Protein AF-A0A6A5UA95-F1 (afdb_monomer_lite)

Sequence (152 aa):
EAIDYLYTTNCFSFSDLDCLRYMSSTTLPHRFSLIRTLDIEWFMTWPIYDPIAQSLLLASPALYPPHDEATWEETWRIIAAMPNLKFIRVSLLYFDGFRNMSYEGRMLEPLRKVTRPERFEVHVSWQGEERGEGAPFMLIRPAAGEGESEDE

Radius of gyration: 16.94 Å; chains: 1; bounding box: 42×37×52 Å

Foldseek 3Di:
DCVVVVLPQQEDEEAFLVVLVCCCVVPDVVSNLSRAYYEYEYEAPFLQQDVVRQVPPVDDDDPDPPNHPVSLLVSLVSQLPRQNHAYYHYEYEYDVDDPDVVSVVVSCVSQQSNQRYVAAEYEYADDDDQPCPSGSYGYHYDPPPPPDDDDD

InterPro domains:
  IPR056632 Domain of unknown function DUF7730 [PF24864] (1-130)

pLDDT: mean 83.64, std 15.42, range [36.22, 97.94]

Secondary structure (DSSP, 8-state):
--HHHHHTT-EEEES-HHHHHHHHHHS-HHHHTT--EEEEEEEESS-TT-HHHHHT-SS-----TTSSHHHHHHHHHHHHH-SS--EEEEEEEESS--SSHHHHHHHHHHHHT----SEEEEEESS------TT-SSEEE---TTTT-----

Structure (mmCIF, N/CA/C/O backbone):
data_AF-A0A6A5UA95-F1
#
_entry.id   AF-A0A6A5UA95-F1
#
loop_
_atom_site.group_PDB
_atom_site.id
_atom_site.type_symbol
_atom_site.label_atom_id
_atom_site.label_alt_id
_atom_site.label_comp_id
_atom_site.label_asym_id
_atom_site.label_entity_id
_atom_site.label_seq_id
_atom_site.pdbx_PDB_ins_code
_atom_site.Cartn_x
_atom_site.Cartn_y
_atom_site.Cartn_z
_atom_site.occupancy
_atom_site.B_iso_or_equiv
_atom_site.auth_seq_id
_atom_site.auth_comp_id
_atom_site.auth_asym_id
_atom_site.auth_atom_id
_atom_site.pdbx_PDB_model_num
ATOM 1 N N . GLU A 1 1 ? -28.247 -2.955 21.708 1.00 46.88 1 GLU A N 1
ATOM 2 C CA . GLU A 1 1 ? -27.551 -1.837 21.045 1.00 46.88 1 GLU A CA 1
ATOM 3 C C . GLU A 1 1 ? -26.842 -2.406 19.817 1.00 46.88 1 GLU A C 1
ATOM 5 O O . GLU A 1 1 ? -26.073 -3.342 19.965 1.00 46.88 1 GLU A O 1
ATOM 10 N N . ALA A 1 2 ? -27.197 -1.985 18.599 1.00 55.88 2 ALA A N 1
ATOM 11 C CA . ALA A 1 2 ? -26.639 -2.558 17.358 1.00 55.88 2 ALA A CA 1
ATOM 12 C C . ALA A 1 2 ? -25.251 -1.986 17.001 1.00 55.88 2 ALA A C 1
ATOM 14 O O . ALA A 1 2 ? -24.576 -2.488 16.107 1.00 55.88 2 ALA A O 1
ATOM 15 N N . ILE A 1 3 ? -24.835 -0.942 17.723 1.00 57.78 3 ILE A N 1
ATOM 16 C CA . ILE A 1 3 ? -23.564 -0.235 17.562 1.00 57.78 3 ILE A CA 1
ATOM 17 C C . ILE A 1 3 ? -22.377 -1.171 17.820 1.00 57.78 3 ILE A C 1
ATOM 19 O O . ILE A 1 3 ? -21.482 -1.238 16.981 1.00 57.78 3 ILE A O 1
ATOM 23 N N . ASP A 1 4 ? -22.405 -1.962 18.896 1.00 54.06 4 ASP A N 1
ATOM 24 C CA . ASP A 1 4 ? -21.298 -2.872 19.229 1.00 54.06 4 ASP A CA 1
ATOM 25 C C . ASP A 1 4 ? -21.056 -3.928 18.139 1.00 54.06 4 ASP A C 1
ATOM 27 O O . ASP A 1 4 ? -19.910 -4.244 17.831 1.00 54.06 4 ASP A O 1
ATOM 31 N N . TYR A 1 5 ? -22.123 -4.414 17.495 1.00 54.91 5 TYR A N 1
ATOM 32 C CA . TYR A 1 5 ? -22.051 -5.408 16.417 1.00 54.91 5 TYR A CA 1
ATOM 33 C C . TYR A 1 5 ? -21.719 -4.805 15.040 1.00 54.91 5 TYR A C 1
ATOM 35 O O . TYR A 1 5 ? -21.143 -5.478 14.187 1.00 54.91 5 TYR A O 1
ATOM 43 N N . LEU A 1 6 ? -22.053 -3.534 14.796 1.00 52.56 6 LEU A N 1
ATOM 44 C CA . LEU A 1 6 ? -21.675 -2.839 13.559 1.00 52.56 6 LEU A CA 1
ATOM 45 C C . LEU A 1 6 ? -20.173 -2.519 13.520 1.00 52.56 6 LEU A C 1
ATOM 47 O O . LEU A 1 6 ? -19.566 -2.553 12.452 1.00 52.56 6 LEU A O 1
ATOM 51 N N . TYR A 1 7 ? -19.554 -2.262 14.677 1.00 52.09 7 TYR A N 1
ATOM 52 C CA . TYR A 1 7 ? -18.128 -1.933 14.770 1.00 52.09 7 TYR A CA 1
ATOM 53 C C . TYR A 1 7 ? -17.215 -3.130 15.074 1.00 52.09 7 TYR A C 1
ATOM 55 O O . TYR A 1 7 ? -15.992 -2.989 14.989 1.00 52.09 7 TYR A O 1
ATOM 63 N N . THR A 1 8 ? -17.755 -4.321 15.370 1.00 59.81 8 THR A N 1
ATOM 64 C CA . THR A 1 8 ? -16.939 -5.535 15.589 1.00 59.81 8 THR A CA 1
ATOM 65 C C . THR A 1 8 ? -16.075 -5.907 14.384 1.00 59.81 8 THR A C 1
ATOM 67 O O . THR A 1 8 ? -14.987 -6.463 14.563 1.00 59.81 8 THR A O 1
ATOM 70 N N . THR A 1 9 ? -16.528 -5.556 13.180 1.00 65.50 9 THR A N 1
ATOM 71 C CA . THR A 1 9 ? -15.908 -5.923 11.901 1.00 65.50 9 THR A CA 1
ATOM 72 C C . THR A 1 9 ? -15.290 -4.746 11.155 1.00 65.50 9 THR A C 1
ATOM 74 O O . THR A 1 9 ? -14.899 -4.965 10.022 1.00 65.50 9 THR A O 1
ATOM 77 N N . ASN A 1 10 ? -15.203 -3.549 11.768 1.00 83.12 10 ASN A N 1
ATOM 78 C CA . ASN A 1 10 ? -14.710 -2.268 11.217 1.00 83.12 10 ASN A CA 1
ATOM 79 C C . ASN A 1 10 ? -13.736 -2.433 10.027 1.00 83.12 10 ASN A C 1
ATOM 81 O O . ASN A 1 10 ? -12.509 -2.475 10.190 1.00 83.12 10 ASN A O 1
ATOM 85 N N . CYS A 1 11 ? -14.327 -2.576 8.842 1.00 90.12 11 CYS A N 1
ATOM 86 C CA . CYS A 1 11 ? -13.678 -2.945 7.596 1.00 90.12 11 CYS A CA 1
ATOM 87 C C . CYS A 1 11 ? -13.936 -1.820 6.610 1.00 90.12 11 CYS A C 1
ATOM 89 O O . CYS A 1 11 ? -15.085 -1.414 6.427 1.00 90.12 11 CYS A O 1
ATOM 91 N N . PHE A 1 12 ? -12.868 -1.317 6.006 1.00 93.38 12 PHE A N 1
ATOM 92 C CA . PHE A 1 12 ? -12.940 -0.260 5.012 1.00 93.38 12 PHE A CA 1
ATOM 93 C C . PHE A 1 12 ? -12.215 -0.706 3.754 1.00 93.38 12 PHE A C 1
ATOM 95 O O . PHE A 1 12 ? -11.151 -1.320 3.831 1.00 93.38 12 PHE A O 1
ATOM 102 N N . SER A 1 13 ? -12.812 -0.385 2.612 1.00 94.69 13 SER A N 1
ATOM 103 C CA . SER A 1 13 ? -12.231 -0.613 1.298 1.00 94.69 13 SER A CA 1
ATOM 104 C C . SER A 1 13 ? -12.005 0.731 0.613 1.00 94.69 13 SER A C 1
ATOM 106 O O . SER A 1 13 ? -12.881 1.599 0.667 1.00 94.69 13 SER A O 1
ATOM 108 N N . PHE A 1 14 ? -10.832 0.914 0.013 1.00 94.62 14 PHE A N 1
ATOM 109 C CA . PHE A 1 14 ? -10.440 2.129 -0.693 1.00 94.62 14 PHE A CA 1
ATOM 110 C C . PHE A 1 14 ? -9.879 1.770 -2.063 1.00 94.62 14 PHE A C 1
ATOM 112 O O . PHE A 1 14 ? -8.901 1.038 -2.149 1.00 94.62 14 PHE A O 1
ATOM 119 N N . SER A 1 15 ? -10.456 2.338 -3.118 1.00 92.31 15 SER A N 1
ATOM 120 C CA . SER A 1 15 ? -9.894 2.308 -4.476 1.00 92.31 15 SER A CA 1
ATOM 121 C C . SER A 1 15 ? -9.073 3.566 -4.807 1.00 92.31 15 SER A C 1
A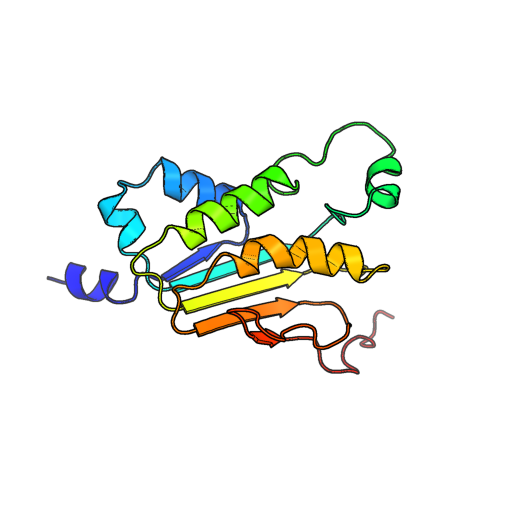TOM 123 O O . SER A 1 15 ? -8.570 3.730 -5.915 1.00 92.31 15 SER A O 1
ATOM 125 N N . ASP A 1 16 ? -9.005 4.500 -3.854 1.00 89.25 16 ASP A N 1
ATOM 126 C CA . ASP A 1 16 ? -8.343 5.795 -3.961 1.00 89.25 16 ASP A CA 1
ATOM 127 C C . ASP A 1 16 ? -7.584 6.081 -2.657 1.00 89.25 16 ASP A C 1
ATOM 129 O O . ASP A 1 16 ? -8.158 6.084 -1.561 1.00 89.25 16 ASP A O 1
ATOM 133 N N . LEU A 1 17 ? -6.278 6.318 -2.781 1.00 91.12 17 LEU A N 1
ATOM 134 C CA . LEU A 1 17 ? -5.383 6.567 -1.654 1.00 91.12 17 LEU A CA 1
ATOM 135 C C . LEU A 1 17 ? -5.698 7.891 -0.951 1.00 91.12 17 LEU A C 1
ATOM 137 O O . LEU A 1 17 ? -5.574 7.982 0.276 1.00 91.12 17 LEU A O 1
ATOM 141 N N . ASP A 1 18 ? -6.165 8.902 -1.686 1.00 90.75 18 ASP A N 1
ATOM 142 C CA . ASP A 1 18 ? -6.542 10.176 -1.079 1.00 90.75 18 ASP A CA 1
ATOM 143 C C . ASP A 1 18 ? -7.777 10.019 -0.193 1.00 90.75 18 ASP A C 1
ATOM 145 O O . ASP A 1 18 ? -7.825 10.616 0.881 1.00 90.75 18 ASP A O 1
ATOM 149 N N . CYS A 1 19 ? -8.726 9.144 -0.536 1.00 91.31 19 CYS A N 1
ATOM 150 C CA . CYS A 1 19 ? -9.866 8.851 0.339 1.00 91.31 19 CYS A CA 1
ATOM 151 C C . CYS A 1 19 ? -9.426 8.321 1.715 1.00 91.31 19 CYS A C 1
ATOM 153 O O . CYS A 1 19 ? -9.954 8.764 2.740 1.00 91.31 19 CYS A O 1
ATOM 155 N N . LEU A 1 20 ? -8.425 7.434 1.768 1.00 92.88 20 LEU A N 1
ATOM 156 C CA . LEU A 1 20 ? -7.869 6.944 3.035 1.00 92.88 20 LEU A CA 1
ATOM 157 C C . LEU A 1 20 ? -7.202 8.085 3.816 1.00 92.88 20 LEU A C 1
ATOM 159 O O . LEU A 1 20 ? -7.436 8.242 5.019 1.00 92.88 20 LEU A O 1
ATOM 163 N N . ARG A 1 21 ? -6.416 8.926 3.136 1.00 93.62 21 ARG A N 1
ATOM 164 C CA . ARG A 1 21 ? -5.743 10.084 3.750 1.00 93.62 21 ARG A CA 1
ATOM 165 C C . ARG A 1 21 ? -6.744 11.108 4.284 1.00 93.62 21 ARG A C 1
ATOM 167 O O . ARG A 1 21 ? -6.620 11.553 5.430 1.00 93.62 21 ARG A O 1
ATOM 174 N N . TYR A 1 22 ? -7.781 11.433 3.519 1.00 92.75 22 TYR A N 1
ATOM 175 C CA . TYR A 1 22 ? -8.874 12.293 3.964 1.00 92.75 22 TYR A CA 1
ATOM 176 C C . TYR A 1 22 ? -9.620 11.682 5.144 1.00 92.75 22 TYR A C 1
ATOM 178 O O . TYR A 1 22 ? -9.847 12.373 6.138 1.00 92.75 22 TYR A O 1
ATOM 186 N N . MET A 1 23 ? -9.935 10.386 5.110 1.00 92.19 23 MET A N 1
ATOM 187 C CA . MET A 1 23 ? -10.562 9.723 6.251 1.00 92.19 23 MET A CA 1
ATOM 188 C C . MET A 1 23 ? -9.680 9.814 7.502 1.00 92.19 23 MET A C 1
ATOM 190 O O . MET A 1 23 ? -10.197 10.103 8.581 1.00 92.19 23 MET A O 1
ATOM 194 N N . SER A 1 24 ? -8.362 9.647 7.366 1.00 93.69 24 SER A N 1
ATOM 195 C CA . SER A 1 24 ? -7.427 9.736 8.494 1.00 93.69 24 SER A CA 1
ATOM 196 C C . SER A 1 24 ? -7.365 11.131 9.131 1.00 93.69 24 SER A C 1
ATOM 198 O O . SER A 1 24 ? -7.182 11.242 10.341 1.00 93.69 24 SER A O 1
ATOM 200 N N . SER A 1 25 ? -7.558 12.191 8.338 1.00 93.38 25 SER A N 1
ATOM 201 C CA . SER A 1 25 ? -7.497 13.585 8.804 1.00 93.38 25 SER A CA 1
ATOM 202 C C . SER A 1 25 ? -8.843 14.138 9.276 1.00 93.38 25 SER A C 1
ATOM 204 O O . SER A 1 25 ? -8.877 15.053 10.098 1.00 93.38 25 SER A O 1
ATOM 206 N N . THR A 1 26 ? -9.952 13.584 8.788 1.00 94.19 26 THR A N 1
ATOM 207 C CA . THR A 1 26 ? -11.315 14.040 9.118 1.00 94.19 26 THR A CA 1
ATOM 208 C C . THR A 1 26 ? -12.007 13.180 10.177 1.00 94.19 26 THR A C 1
ATOM 210 O O . THR A 1 26 ? -12.972 13.623 10.801 1.00 94.19 26 THR A O 1
ATOM 213 N N . THR A 1 27 ? -11.508 11.969 10.435 1.00 91.31 27 THR A N 1
ATOM 214 C CA . THR A 1 27 ? -12.016 11.082 11.489 1.00 91.31 27 THR A CA 1
ATOM 215 C C . THR A 1 27 ? -11.268 11.314 12.798 1.00 91.31 27 THR A C 1
ATOM 217 O O . THR A 1 27 ? -10.047 11.434 12.825 1.00 91.31 27 THR A O 1
ATOM 220 N N . LEU A 1 28 ? -11.990 11.320 13.924 1.00 91.50 28 LEU A N 1
ATOM 221 C CA . LEU A 1 28 ? -11.368 11.426 15.247 1.00 91.50 28 LEU A CA 1
ATOM 222 C C . LEU A 1 28 ? -10.335 10.297 15.448 1.00 91.50 28 LEU A C 1
ATOM 224 O O . LEU A 1 28 ? -10.679 9.135 15.208 1.00 91.50 28 LEU A O 1
ATOM 228 N N . PRO A 1 29 ? -9.119 10.577 15.963 1.00 91.31 29 PRO A N 1
ATOM 229 C CA . PRO A 1 29 ? -8.043 9.582 16.035 1.00 91.31 29 PRO A CA 1
ATOM 230 C C . PRO A 1 29 ? 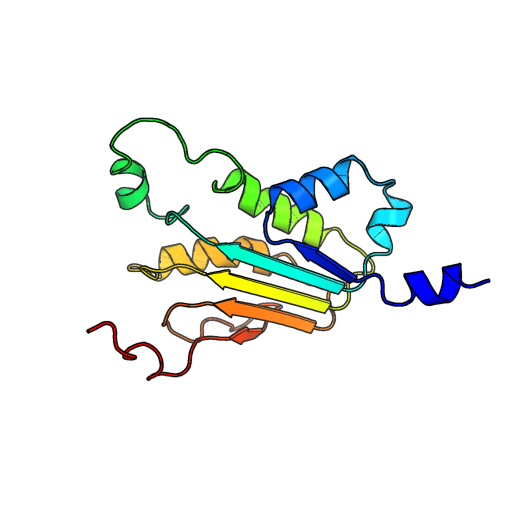-8.425 8.285 16.760 1.00 91.31 29 PRO A C 1
ATOM 232 O O . PRO A 1 29 ? -8.066 7.196 16.323 1.00 91.31 29 PRO A O 1
ATOM 235 N N . HIS A 1 30 ? -9.210 8.388 17.838 1.00 88.62 30 HIS A N 1
ATOM 236 C CA . HIS A 1 30 ? -9.681 7.229 18.602 1.00 88.62 30 HIS A CA 1
ATOM 237 C C . HIS A 1 30 ? -10.723 6.382 17.863 1.00 88.62 30 HIS A C 1
ATOM 239 O O . HIS A 1 30 ? -10.950 5.249 18.262 1.00 88.62 30 HIS A O 1
ATOM 245 N N . ARG A 1 31 ? -11.390 6.923 16.834 1.00 89.44 31 ARG A N 1
ATOM 246 C CA . ARG A 1 31 ? -12.311 6.170 15.969 1.00 89.44 31 ARG A CA 1
ATOM 247 C C . ARG A 1 31 ? -11.565 5.552 14.799 1.00 89.44 31 ARG A C 1
ATOM 249 O O . ARG A 1 31 ? -11.774 4.383 14.506 1.00 89.44 31 ARG A O 1
ATOM 256 N N . PHE A 1 32 ? -10.663 6.312 14.179 1.00 90.94 32 PHE A N 1
ATOM 257 C CA . PHE A 1 32 ? -9.810 5.807 13.104 1.00 90.94 32 PHE A CA 1
ATOM 258 C C . PHE A 1 32 ? -8.946 4.629 13.580 1.00 90.94 32 PHE A C 1
ATOM 260 O O . PHE A 1 32 ? -8.777 3.641 12.872 1.00 90.94 32 PHE A O 1
ATOM 267 N N . SER A 1 33 ? -8.478 4.668 14.832 1.00 91.06 33 SER A N 1
ATOM 268 C CA . SER A 1 33 ? -7.719 3.568 15.429 1.00 91.06 33 SER A CA 1
ATOM 269 C C . SER A 1 33 ? -8.529 2.289 15.660 1.00 91.06 33 SER A C 1
ATOM 271 O O . SER A 1 33 ? -7.915 1.262 15.931 1.00 91.06 33 SER A O 1
ATOM 273 N N . LEU A 1 34 ? -9.867 2.311 15.567 1.00 91.50 34 LEU A N 1
ATOM 274 C CA . LEU A 1 34 ? -10.721 1.121 15.711 1.00 91.50 34 LEU A CA 1
ATOM 275 C C . LEU A 1 34 ? -10.825 0.294 14.428 1.00 91.50 34 LEU A C 1
ATOM 277 O O . LEU A 1 34 ? -11.411 -0.789 14.468 1.00 91.50 34 LEU A O 1
ATOM 281 N N . ILE A 1 35 ? -10.295 0.787 13.306 1.00 93.06 35 ILE A N 1
ATOM 282 C CA . ILE A 1 35 ? -10.267 0.049 12.042 1.00 93.06 35 ILE A CA 1
ATOM 283 C C . ILE A 1 35 ? -9.439 -1.226 12.221 1.00 93.06 35 ILE A C 1
ATOM 285 O O . ILE A 1 35 ? -8.306 -1.185 12.706 1.00 93.06 35 ILE A O 1
ATOM 289 N N . ARG A 1 36 ? -10.024 -2.363 11.832 1.00 94.75 36 ARG A N 1
ATOM 290 C CA . ARG A 1 36 ? -9.424 -3.699 11.980 1.00 94.75 36 ARG A CA 1
ATOM 291 C C . ARG A 1 36 ? -9.056 -4.332 10.651 1.00 94.75 36 ARG A C 1
ATOM 293 O O . ARG A 1 36 ? -8.115 -5.125 10.615 1.00 94.75 36 ARG A O 1
ATOM 300 N N . THR A 1 37 ? -9.770 -3.986 9.587 1.00 95.69 37 THR A N 1
ATOM 301 C CA . THR A 1 37 ? -9.542 -4.542 8.256 1.00 95.69 37 THR A CA 1
ATOM 302 C C . THR A 1 37 ? -9.483 -3.429 7.225 1.00 95.69 37 THR A C 1
ATOM 304 O O . THR A 1 37 ? -10.354 -2.558 7.202 1.00 95.69 37 THR A O 1
ATOM 307 N N . LEU A 1 38 ? -8.451 -3.471 6.388 1.00 96.38 38 LEU A N 1
ATOM 308 C CA . LEU A 1 38 ? -8.305 -2.605 5.229 1.00 96.38 38 LEU A CA 1
ATOM 309 C C . LEU A 1 38 ? -8.214 -3.442 3.963 1.00 96.38 38 LEU A C 1
ATOM 311 O O . LEU A 1 38 ? -7.487 -4.433 3.910 1.00 96.38 38 LEU A O 1
ATOM 315 N N . ASP A 1 39 ? -8.937 -2.997 2.954 1.00 97.12 39 ASP A N 1
ATOM 316 C CA . ASP A 1 39 ? -8.825 -3.468 1.587 1.00 97.12 39 ASP A CA 1
ATOM 317 C C . ASP A 1 39 ? -8.463 -2.269 0.711 1.00 97.12 39 ASP A C 1
ATOM 319 O O . ASP A 1 39 ? -9.148 -1.249 0.744 1.00 97.12 39 ASP A O 1
ATOM 323 N N . ILE A 1 40 ? -7.341 -2.334 0.009 1.00 96.88 40 ILE A N 1
ATOM 324 C CA . ILE A 1 40 ? -6.832 -1.213 -0.779 1.00 96.88 40 ILE A CA 1
ATOM 325 C C . ILE A 1 40 ? -6.630 -1.699 -2.197 1.00 96.88 40 ILE A C 1
ATOM 327 O O . ILE A 1 40 ? -5.805 -2.571 -2.435 1.00 96.88 40 ILE A O 1
ATOM 331 N N . GLU A 1 41 ? -7.341 -1.109 -3.140 1.00 95.88 41 GLU A N 1
ATOM 332 C CA . GLU A 1 41 ? -7.122 -1.319 -4.560 1.00 95.88 41 GLU A CA 1
ATOM 333 C C . GLU A 1 41 ? -6.493 -0.059 -5.142 1.00 95.88 41 GLU A C 1
ATOM 335 O O . GLU A 1 41 ? -6.977 1.051 -4.925 1.00 95.88 41 GLU A O 1
ATOM 340 N N . TRP A 1 42 ? -5.382 -0.208 -5.854 1.00 93.12 42 TRP A N 1
ATOM 341 C CA . TRP A 1 42 ? -4.729 0.922 -6.492 1.00 93.12 42 TRP A CA 1
ATOM 342 C C . TRP A 1 42 ? -4.334 0.584 -7.921 1.00 93.12 42 TRP A C 1
ATOM 344 O O . TRP A 1 42 ? -3.498 -0.288 -8.174 1.00 93.12 42 TRP A O 1
ATOM 354 N N . PHE A 1 43 ? -4.942 1.317 -8.851 1.00 89.69 43 PHE A N 1
ATOM 355 C CA . PHE A 1 43 ? -4.610 1.288 -10.266 1.00 89.69 43 PHE A CA 1
ATOM 356 C C . PHE A 1 43 ? -3.472 2.270 -10.538 1.00 89.69 43 PHE A C 1
ATOM 358 O O . PHE A 1 43 ? -3.655 3.491 -10.566 1.00 89.69 43 PHE A O 1
ATOM 365 N N . MET A 1 44 ? -2.281 1.724 -10.749 1.00 85.31 44 MET A N 1
ATOM 366 C CA . MET A 1 44 ? -1.125 2.472 -11.208 1.00 85.31 44 MET A CA 1
ATOM 367 C C . MET A 1 44 ? -1.304 2.814 -12.679 1.00 85.31 44 MET A C 1
ATOM 369 O O . MET A 1 44 ? -1.230 1.959 -13.558 1.00 85.31 44 MET A O 1
ATOM 373 N N . THR A 1 45 ? -1.520 4.095 -12.942 1.00 79.12 45 THR A N 1
ATOM 374 C CA . THR A 1 45 ? -1.557 4.643 -14.299 1.00 79.12 45 THR A CA 1
ATOM 375 C C . THR A 1 45 ? -0.157 4.911 -14.843 1.00 79.12 45 THR A C 1
ATOM 377 O O . THR A 1 45 ? 0.021 4.952 -16.055 1.00 79.12 45 THR A O 1
ATOM 380 N N . TRP A 1 46 ? 0.841 5.073 -13.965 1.00 79.94 46 TRP A N 1
ATOM 381 C CA . TRP A 1 46 ? 2.223 5.372 -14.334 1.00 79.94 46 TRP A CA 1
ATOM 382 C C . TRP A 1 46 ? 3.218 4.765 -13.330 1.00 79.94 46 TRP A C 1
ATOM 384 O O . TRP A 1 46 ? 2.911 4.699 -12.136 1.00 79.94 46 TRP A O 1
ATOM 394 N N . PRO A 1 47 ? 4.427 4.355 -13.756 1.00 82.12 47 PRO A N 1
ATOM 395 C CA . PRO A 1 47 ? 5.435 3.809 -12.851 1.00 82.12 47 PRO A CA 1
ATOM 396 C C . PRO A 1 47 ? 6.089 4.928 -12.026 1.00 82.12 47 PRO A C 1
ATOM 398 O O . PRO A 1 47 ? 7.074 5.549 -12.428 1.00 82.12 47 PRO A O 1
ATOM 401 N N . ILE A 1 48 ? 5.557 5.156 -10.824 1.00 86.62 48 ILE A N 1
ATOM 402 C CA . ILE A 1 48 ? 5.934 6.270 -9.937 1.00 86.62 48 ILE A CA 1
ATOM 403 C C . ILE A 1 48 ? 7.403 6.267 -9.474 1.00 86.62 48 ILE A C 1
ATOM 405 O O . ILE A 1 48 ? 7.861 7.270 -8.948 1.00 86.62 48 ILE A O 1
ATOM 409 N N . TYR A 1 49 ? 8.161 5.186 -9.694 1.00 87.12 49 TYR A N 1
ATOM 410 C CA . TYR A 1 49 ? 9.583 5.072 -9.331 1.00 87.12 49 TYR A CA 1
ATOM 411 C C . TYR A 1 49 ? 10.534 4.932 -10.532 1.00 87.12 49 TYR A C 1
ATOM 413 O O . TYR A 1 49 ? 11.741 4.808 -10.314 1.00 87.12 49 TYR A O 1
ATOM 421 N N . ASP A 1 50 ? 10.032 4.938 -11.774 1.00 85.81 50 ASP A N 1
ATOM 422 C CA . ASP A 1 50 ? 10.847 4.836 -12.994 1.00 85.81 50 ASP A CA 1
ATOM 423 C C . ASP A 1 50 ? 11.210 6.241 -13.525 1.00 85.81 50 ASP A C 1
ATOM 425 O O . ASP A 1 50 ? 10.346 6.937 -14.068 1.00 85.81 50 ASP A O 1
ATOM 429 N N . PRO A 1 51 ? 12.480 6.684 -13.419 1.00 80.81 51 PRO A N 1
ATOM 430 C CA . PRO A 1 51 ? 12.894 8.020 -13.848 1.00 80.81 51 PRO A CA 1
ATOM 431 C C . PRO A 1 51 ? 12.761 8.250 -15.355 1.00 80.81 51 PRO A C 1
ATOM 433 O O . PRO A 1 51 ? 12.534 9.381 -15.783 1.00 80.81 51 PRO A O 1
ATOM 436 N N . ILE A 1 52 ? 12.909 7.198 -16.168 1.00 79.88 52 ILE A N 1
ATOM 437 C CA . ILE A 1 52 ? 12.790 7.310 -17.624 1.00 79.88 52 ILE A CA 1
ATOM 438 C C . ILE A 1 52 ? 11.326 7.542 -17.964 1.00 79.88 52 ILE A C 1
ATOM 440 O O . ILE A 1 52 ? 11.011 8.501 -18.665 1.00 79.88 52 ILE A O 1
ATOM 444 N N . ALA A 1 53 ? 10.428 6.724 -17.420 1.00 77.75 53 ALA A N 1
ATOM 445 C CA . ALA A 1 53 ? 8.998 6.906 -17.628 1.00 77.75 53 ALA A CA 1
ATOM 446 C C . ALA A 1 53 ? 8.514 8.266 -17.103 1.00 77.75 53 ALA A C 1
ATOM 448 O O . ALA A 1 53 ? 7.748 8.943 -17.782 1.00 77.75 53 ALA A O 1
ATOM 449 N N . GLN A 1 54 ? 8.995 8.718 -15.941 1.00 76.94 54 GLN A N 1
ATOM 450 C CA . GLN A 1 54 ? 8.695 10.065 -15.445 1.00 76.94 54 GLN A CA 1
ATOM 451 C C . GLN A 1 54 ? 9.196 11.166 -16.395 1.00 76.94 54 GLN A C 1
ATOM 453 O O . GLN A 1 54 ? 8.485 12.140 -16.620 1.00 76.94 54 GLN A O 1
ATOM 458 N N . SER A 1 55 ? 10.380 11.007 -17.000 1.00 75.12 55 SER A N 1
ATOM 459 C CA . SER A 1 55 ? 10.916 11.976 -17.973 1.00 75.12 55 SER A CA 1
ATOM 460 C C . SER A 1 55 ? 10.142 12.023 -19.299 1.00 75.12 55 SER A C 1
ATOM 462 O O . SER A 1 55 ? 10.199 13.028 -20.004 1.00 75.12 55 SER A O 1
ATOM 464 N N . LEU A 1 56 ? 9.416 10.947 -19.631 1.00 74.00 56 LEU A N 1
ATOM 465 C CA . LEU A 1 56 ? 8.604 10.809 -20.844 1.00 74.00 56 LEU A CA 1
ATOM 466 C C . LEU A 1 56 ? 7.181 11.361 -20.697 1.00 74.00 56 LEU A C 1
ATOM 468 O O . LEU A 1 56 ? 6.427 11.337 -21.669 1.00 74.00 56 LEU A O 1
ATOM 472 N N . LEU A 1 57 ? 6.801 11.873 -19.523 1.00 72.00 57 LEU A N 1
ATOM 473 C CA . LEU A 1 57 ? 5.575 12.650 -19.366 1.00 72.00 57 LEU A CA 1
ATOM 474 C C . LEU A 1 57 ? 5.712 13.932 -20.213 1.00 72.00 57 LEU A C 1
ATOM 476 O O . LEU A 1 57 ? 6.328 14.916 -19.812 1.00 72.00 57 LEU A O 1
ATOM 480 N N . LEU A 1 58 ? 5.181 13.865 -21.444 1.00 55.06 58 LEU A N 1
ATOM 481 C CA . LEU A 1 58 ? 5.345 14.825 -22.555 1.00 55.06 58 LEU A CA 1
ATOM 482 C C . LEU A 1 58 ? 4.920 16.266 -22.227 1.00 55.06 58 LEU A C 1
ATOM 484 O O . LEU A 1 58 ? 5.280 17.203 -22.937 1.00 55.06 58 LEU A O 1
ATOM 488 N N . ALA A 1 59 ? 4.166 16.447 -21.151 1.00 52.47 59 ALA A N 1
ATOM 489 C CA . ALA A 1 59 ? 3.898 17.723 -20.529 1.00 52.47 59 ALA A CA 1
ATOM 490 C C . ALA A 1 59 ? 4.205 17.553 -19.046 1.00 52.47 59 ALA A C 1
ATOM 492 O O . ALA A 1 59 ? 3.770 16.578 -18.444 1.00 52.47 59 ALA A O 1
ATOM 493 N N . SER A 1 60 ? 4.895 18.524 -18.451 1.00 52.56 60 SER A N 1
ATOM 494 C CA . SER A 1 60 ? 4.722 18.787 -17.027 1.00 52.56 60 SER A CA 1
ATOM 495 C C . SER A 1 60 ? 3.216 18.985 -16.819 1.00 52.56 60 SER A C 1
ATOM 497 O O . SER A 1 60 ? 2.639 19.968 -17.287 1.00 52.56 60 SER A O 1
ATOM 499 N N . PRO A 1 61 ? 2.561 17.978 -16.251 1.00 53.62 61 PRO A N 1
ATOM 500 C CA . PRO A 1 61 ? 2.446 18.008 -14.822 1.00 53.62 61 PRO A CA 1
ATOM 501 C C . PRO A 1 61 ? 3.210 16.867 -14.168 1.00 53.62 61 PRO A C 1
ATOM 503 O O . PRO A 1 61 ? 3.328 15.765 -14.701 1.00 53.62 61 PRO A O 1
ATOM 506 N N . ALA A 1 62 ? 3.701 17.152 -12.963 1.00 58.50 62 ALA A N 1
ATOM 507 C CA . ALA A 1 62 ? 4.025 16.111 -12.003 1.00 58.50 62 ALA A CA 1
ATOM 508 C C . ALA A 1 62 ? 2.859 15.114 -11.936 1.00 58.50 62 ALA A C 1
ATOM 510 O O . ALA A 1 62 ? 1.703 15.500 -12.125 1.00 58.50 62 ALA A O 1
ATOM 511 N N . LEU A 1 63 ? 3.149 13.849 -11.634 1.00 65.25 63 LEU A N 1
ATOM 512 C CA . LEU A 1 63 ? 2.107 12.957 -11.143 1.00 65.25 63 LEU A CA 1
ATOM 513 C C . LEU A 1 63 ? 1.392 13.702 -10.007 1.00 65.25 63 LEU A C 1
ATOM 515 O O . LEU A 1 63 ? 2.024 14.080 -9.021 1.00 65.25 63 LEU A O 1
ATOM 519 N N . TYR A 1 64 ? 0.123 14.049 -10.213 1.00 67.50 64 TYR A N 1
ATOM 520 C CA . TYR A 1 64 ? -0.666 14.697 -9.178 1.00 67.50 64 TYR A CA 1
ATOM 521 C C . TYR A 1 64 ? -1.185 13.616 -8.229 1.00 67.50 64 TYR A C 1
ATOM 523 O O . TYR A 1 64 ? -1.447 12.491 -8.676 1.00 67.50 64 TYR A O 1
ATOM 531 N N . PRO A 1 65 ? -1.373 13.945 -6.941 1.00 68.50 65 PRO A N 1
ATOM 532 C CA . PRO A 1 65 ? -2.145 13.103 -6.041 1.00 68.50 65 PRO A CA 1
ATOM 533 C C . PRO A 1 65 ? -3.456 12.643 -6.707 1.00 68.50 65 PRO A C 1
ATOM 535 O O . PRO A 1 65 ? -4.080 13.446 -7.414 1.00 68.50 65 PRO A O 1
ATOM 538 N N . PRO A 1 66 ? -3.846 11.365 -6.558 1.00 75.81 66 PRO A N 1
ATOM 539 C CA . PRO A 1 66 ? -3.260 10.355 -5.667 1.00 75.81 66 PRO A CA 1
ATOM 540 C C . PRO A 1 66 ? -2.163 9.471 -6.301 1.00 75.81 66 PRO A C 1
ATOM 542 O O . PRO A 1 66 ? -1.783 8.455 -5.717 1.00 75.81 66 PRO A O 1
ATOM 545 N N . HIS A 1 67 ? -1.679 9.787 -7.507 1.00 79.69 67 HIS A N 1
ATOM 546 C CA . HIS A 1 67 ? -0.841 8.884 -8.314 1.00 79.69 67 HIS A CA 1
ATOM 547 C C . HIS A 1 67 ? 0.667 9.159 -8.218 1.00 79.69 67 HIS A C 1
ATOM 549 O O . HIS A 1 67 ? 1.418 8.831 -9.134 1.00 79.69 67 HIS A O 1
ATOM 555 N N . ASP A 1 68 ? 1.119 9.775 -7.130 1.00 84.88 68 ASP A N 1
ATOM 556 C CA . ASP A 1 68 ? 2.501 10.194 -6.918 1.00 84.88 68 ASP A CA 1
ATOM 557 C C . ASP A 1 68 ? 3.183 9.465 -5.749 1.00 84.88 68 ASP A C 1
ATOM 559 O O . ASP A 1 68 ? 2.540 8.879 -4.875 1.00 84.88 68 ASP A O 1
ATOM 563 N N . GLU A 1 69 ? 4.517 9.535 -5.724 1.00 89.12 69 GLU A N 1
ATOM 564 C CA . GLU A 1 69 ? 5.357 8.925 -4.683 1.00 89.12 69 GLU A CA 1
ATOM 565 C C . GLU A 1 69 ? 4.977 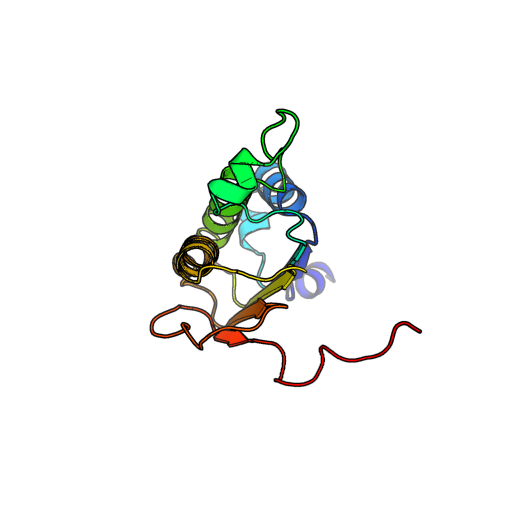9.418 -3.280 1.00 89.12 69 GLU A C 1
ATOM 567 O O . GLU A 1 69 ? 4.865 8.613 -2.356 1.00 89.12 69 GLU A O 1
ATOM 572 N N . ALA A 1 70 ? 4.703 10.717 -3.111 1.00 89.69 70 ALA A N 1
ATOM 573 C CA . ALA A 1 70 ? 4.404 11.266 -1.792 1.00 89.69 70 ALA A CA 1
ATOM 574 C C . ALA A 1 70 ? 3.063 10.756 -1.245 1.00 89.69 70 ALA A C 1
ATOM 576 O O . ALA A 1 70 ? 2.973 10.435 -0.058 1.00 89.69 70 ALA A O 1
ATOM 577 N N . THR A 1 71 ? 2.030 10.638 -2.086 1.00 91.44 71 THR A N 1
ATOM 578 C CA . THR A 1 71 ? 0.740 10.060 -1.671 1.00 91.44 71 THR A CA 1
ATOM 579 C C . THR A 1 71 ? 0.865 8.582 -1.324 1.00 91.44 71 THR A C 1
ATOM 581 O O . THR A 1 71 ? 0.308 8.141 -0.311 1.00 91.44 71 THR A O 1
ATOM 584 N N . TRP A 1 72 ? 1.634 7.831 -2.113 1.00 93.75 72 TRP A N 1
ATOM 585 C CA . TRP A 1 72 ? 1.916 6.425 -1.846 1.00 93.75 72 TRP A CA 1
ATOM 586 C C . TRP A 1 72 ? 2.607 6.236 -0.491 1.00 93.75 72 TRP A C 1
ATOM 588 O O . TRP A 1 72 ? 2.093 5.529 0.381 1.00 93.75 72 TRP A O 1
ATOM 598 N N . GLU A 1 73 ? 3.729 6.920 -0.263 1.00 94.69 73 GLU A N 1
ATOM 599 C CA . GLU A 1 73 ? 4.495 6.791 0.979 1.00 94.69 73 GLU A CA 1
ATOM 600 C C . GLU A 1 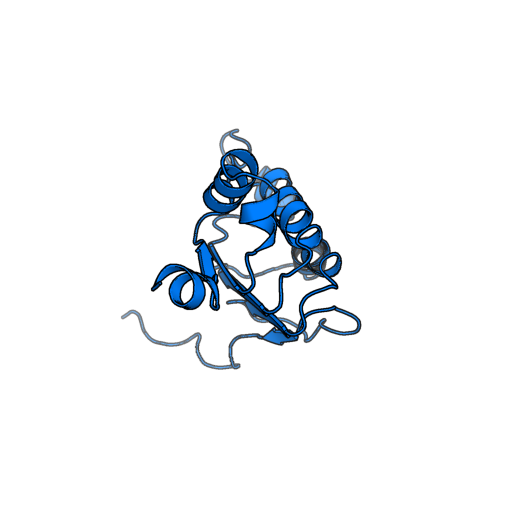73 ? 3.711 7.247 2.213 1.00 94.69 73 GLU A C 1
ATOM 602 O O . GLU A 1 73 ? 3.735 6.580 3.254 1.00 94.69 73 GLU A O 1
ATOM 607 N N . GLU A 1 74 ? 2.983 8.357 2.098 1.00 95.19 74 GLU A N 1
ATOM 608 C CA . GLU A 1 74 ? 2.169 8.898 3.184 1.00 95.19 74 GLU A CA 1
ATOM 609 C C . GLU A 1 74 ? 1.041 7.940 3.584 1.00 95.19 74 GLU A C 1
ATOM 611 O O . GLU A 1 74 ? 0.787 7.739 4.775 1.00 95.19 74 GLU A O 1
ATOM 616 N N . THR A 1 75 ? 0.400 7.296 2.606 1.00 96.12 75 THR A N 1
ATOM 617 C CA . THR A 1 75 ? -0.656 6.307 2.858 1.00 96.12 75 THR A CA 1
ATOM 618 C C . THR A 1 75 ? -0.131 5.149 3.702 1.00 96.12 75 THR A C 1
ATOM 620 O O . THR A 1 75 ? -0.708 4.816 4.741 1.00 96.12 75 THR A O 1
ATOM 623 N N . TRP A 1 76 ? 1.020 4.585 3.333 1.00 97.44 76 TRP A N 1
ATOM 624 C CA . TRP A 1 76 ? 1.630 3.495 4.097 1.00 97.44 76 TRP A CA 1
ATOM 625 C C . TRP A 1 76 ? 2.143 3.935 5.466 1.00 97.44 76 TRP A C 1
ATOM 627 O O . TRP A 1 76 ? 2.072 3.159 6.422 1.00 97.44 76 TRP A O 1
ATOM 637 N N . ARG A 1 77 ? 2.580 5.193 5.609 1.00 97.00 77 ARG A N 1
ATOM 638 C CA . ARG A 1 77 ? 2.930 5.774 6.913 1.00 97.00 77 ARG A CA 1
ATOM 639 C C . ARG A 1 77 ? 1.718 5.844 7.848 1.00 97.00 77 ARG A C 1
ATOM 641 O O . ARG A 1 77 ? 1.848 5.513 9.028 1.00 97.00 77 ARG A O 1
ATOM 648 N N . ILE A 1 78 ? 0.553 6.251 7.339 1.00 96.56 78 ILE A N 1
ATOM 649 C CA . ILE A 1 78 ? -0.706 6.278 8.101 1.00 96.56 78 ILE A CA 1
ATOM 650 C C . ILE A 1 78 ? -1.091 4.860 8.527 1.00 96.56 78 ILE A C 1
ATOM 652 O O . ILE A 1 78 ? -1.338 4.622 9.710 1.00 96.56 78 ILE A O 1
ATOM 656 N N . ILE A 1 79 ? -1.080 3.912 7.588 1.00 96.94 79 ILE A N 1
ATOM 657 C CA . ILE A 1 79 ? -1.448 2.511 7.835 1.00 96.94 79 ILE A CA 1
ATOM 658 C C . ILE A 1 79 ? -0.523 1.868 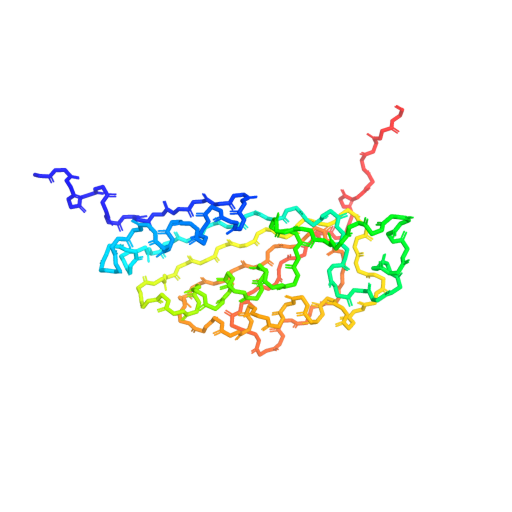8.876 1.00 96.94 79 ILE A C 1
ATOM 660 O O . ILE A 1 79 ? -1.001 1.231 9.816 1.00 96.94 79 ILE A O 1
ATOM 664 N N . ALA A 1 80 ? 0.792 2.093 8.782 1.00 96.81 80 ALA A N 1
ATOM 665 C CA . ALA A 1 80 ? 1.769 1.588 9.752 1.00 96.81 80 ALA A CA 1
ATOM 666 C C . ALA A 1 80 ? 1.497 2.077 11.189 1.00 96.81 80 ALA A C 1
ATOM 668 O O . ALA A 1 80 ? 1.821 1.389 12.162 1.00 96.81 80 ALA A O 1
ATOM 669 N N . ALA A 1 81 ? 0.886 3.256 11.341 1.00 95.38 81 ALA A N 1
ATOM 670 C CA . ALA A 1 81 ? 0.567 3.837 12.640 1.00 95.38 81 ALA A CA 1
ATOM 671 C C . ALA A 1 81 ? -0.711 3.262 13.280 1.00 95.38 81 ALA A C 1
ATOM 673 O O . ALA A 1 81 ? -0.927 3.472 14.478 1.00 95.38 81 ALA A O 1
ATOM 674 N N . MET A 1 82 ? -1.535 2.507 12.543 1.00 94.69 82 MET A N 1
ATOM 675 C CA . MET A 1 82 ? -2.819 1.994 13.030 1.00 94.69 82 MET A CA 1
ATOM 676 C C . MET A 1 82 ? -2.606 0.880 14.074 1.00 94.69 82 MET A C 1
ATOM 678 O O . MET A 1 82 ? -1.990 -0.142 13.771 1.00 94.69 82 MET A O 1
ATOM 682 N N . PRO A 1 83 ? -3.054 1.053 15.333 1.00 94.12 83 PRO A N 1
ATOM 683 C CA . PRO A 1 83 ? -2.694 0.136 16.417 1.00 94.12 83 PRO A CA 1
ATOM 684 C C . PRO A 1 83 ? -3.531 -1.147 16.457 1.00 94.12 83 PRO A C 1
ATOM 686 O O . PRO A 1 83 ? -3.035 -2.160 16.933 1.00 94.12 83 PRO A O 1
ATOM 689 N N . ASN A 1 84 ? -4.776 -1.116 15.970 1.00 93.44 84 ASN A N 1
ATOM 690 C CA . ASN A 1 84 ? -5.698 -2.258 16.034 1.00 93.44 84 ASN A CA 1
ATOM 691 C C . ASN A 1 84 ? -5.941 -2.920 14.670 1.00 93.44 84 ASN A C 1
ATOM 693 O O . ASN A 1 84 ? -6.863 -3.728 14.538 1.00 93.44 84 ASN A O 1
ATOM 697 N N . LEU A 1 85 ? -5.141 -2.568 13.661 1.00 95.38 85 LEU A N 1
ATOM 698 C CA . LEU A 1 85 ? -5.252 -3.124 12.321 1.00 95.38 85 LEU A CA 1
ATOM 699 C C . LEU A 1 85 ? -4.783 -4.583 12.334 1.00 95.38 85 LEU A C 1
ATOM 701 O O . LEU A 1 85 ? -3.651 -4.865 12.718 1.00 95.38 85 LEU A O 1
ATOM 705 N N . LYS A 1 86 ? -5.664 -5.503 11.940 1.00 95.56 86 LYS A N 1
ATOM 706 C CA . LYS A 1 86 ? -5.442 -6.956 11.994 1.00 95.56 86 LYS A CA 1
ATOM 707 C C . LYS A 1 86 ? -5.236 -7.571 10.621 1.00 95.56 86 LYS A C 1
ATOM 709 O O . LYS A 1 86 ? -4.434 -8.488 10.492 1.00 95.56 86 LYS A O 1
ATOM 714 N N . PHE A 1 87 ? -5.967 -7.088 9.621 1.00 96.62 87 PHE A N 1
ATOM 715 C CA . PHE A 1 87 ? -5.897 -7.617 8.267 1.00 96.62 87 PHE A CA 1
ATOM 716 C C . PHE A 1 87 ? -5.770 -6.491 7.247 1.00 96.62 87 PHE A C 1
ATOM 718 O O . PHE A 1 87 ? -6.527 -5.521 7.295 1.00 96.62 87 PHE A O 1
ATOM 725 N N . ILE A 1 88 ? -4.827 -6.649 6.325 1.00 97.69 88 ILE A N 1
ATOM 726 C CA . ILE A 1 88 ? -4.696 -5.807 5.142 1.00 97.69 88 ILE A CA 1
ATOM 727 C C . ILE A 1 88 ? -4.699 -6.701 3.911 1.00 97.69 88 ILE A C 1
ATOM 729 O O . ILE A 1 88 ? -3.902 -7.640 3.823 1.00 97.69 88 ILE A O 1
ATOM 733 N N . ARG A 1 89 ? -5.551 -6.365 2.949 1.00 97.94 89 ARG A N 1
ATOM 734 C CA . ARG A 1 89 ? -5.432 -6.812 1.566 1.00 97.94 89 ARG A CA 1
ATOM 735 C C . ARG A 1 89 ? -5.118 -5.609 0.691 1.00 97.94 89 ARG A C 1
ATOM 737 O O . ARG A 1 89 ? -5.726 -4.554 0.848 1.00 97.94 89 ARG A O 1
ATOM 744 N N . VAL A 1 90 ? -4.159 -5.770 -0.206 1.00 97.50 90 VAL A N 1
ATOM 745 C CA . VAL A 1 90 ? -3.755 -4.740 -1.158 1.00 97.50 90 VAL A CA 1
ATOM 746 C C . VAL A 1 90 ? -3.761 -5.349 -2.540 1.00 97.50 90 VAL A C 1
ATOM 748 O O . VAL A 1 90 ? -3.106 -6.362 -2.739 1.00 97.50 90 VAL A O 1
ATOM 751 N N . SER A 1 91 ? -4.458 -4.730 -3.476 1.00 96.88 91 SER A N 1
ATOM 752 C CA . SER A 1 91 ? -4.471 -5.085 -4.887 1.00 96.88 91 SER A CA 1
ATOM 753 C C . SER A 1 91 ? -3.800 -3.967 -5.665 1.00 96.88 91 SER A C 1
ATOM 755 O O . SER A 1 91 ? -4.318 -2.856 -5.762 1.00 96.88 91 SER A O 1
ATOM 757 N N . LEU A 1 92 ? -2.617 -4.252 -6.188 1.00 94.31 92 LEU A N 1
ATOM 758 C CA . LEU A 1 92 ? -1.824 -3.322 -6.968 1.00 94.31 92 LEU A CA 1
ATOM 759 C C . LEU A 1 92 ? -1.914 -3.711 -8.430 1.00 94.31 92 LEU A C 1
ATOM 761 O O . LEU A 1 92 ? -1.452 -4.774 -8.844 1.00 94.31 92 LEU A O 1
ATOM 765 N N . LEU A 1 93 ? -2.529 -2.836 -9.207 1.00 92.19 93 LEU A N 1
ATOM 766 C CA . LEU A 1 93 ? -2.881 -3.107 -10.587 1.00 92.19 93 LEU A CA 1
ATOM 767 C C . LEU A 1 93 ? -2.046 -2.190 -11.470 1.00 92.19 93 LEU A C 1
ATOM 769 O O . LEU A 1 93 ? -2.143 -0.971 -11.376 1.00 92.19 93 LEU A O 1
ATOM 773 N N . TYR A 1 94 ? -1.196 -2.775 -12.301 1.00 89.25 94 TYR A N 1
ATOM 774 C CA . TYR A 1 94 ? -0.371 -2.068 -13.267 1.00 89.25 94 TYR A CA 1
ATOM 775 C C . TYR A 1 94 ? -0.335 -2.847 -14.579 1.00 89.25 94 TYR A C 1
ATOM 777 O O . TYR A 1 94 ? 0.081 -4.006 -14.601 1.00 89.25 94 TYR A O 1
ATOM 785 N N . PHE A 1 95 ? -0.784 -2.203 -15.657 1.00 80.25 95 PHE A N 1
ATOM 786 C CA . PHE A 1 95 ? -0.976 -2.839 -16.961 1.00 80.25 95 PHE A CA 1
ATOM 787 C C . PHE A 1 95 ? 0.346 -3.268 -17.612 1.00 80.25 95 PHE A C 1
ATOM 789 O O . PHE A 1 95 ? 0.474 -4.402 -18.057 1.00 80.25 95 PHE A O 1
ATOM 796 N N . ASP A 1 96 ? 1.354 -2.393 -17.602 1.00 77.75 96 ASP A N 1
ATOM 797 C CA . ASP A 1 96 ? 2.629 -2.648 -18.290 1.00 77.75 96 ASP A CA 1
ATOM 798 C C . ASP A 1 96 ? 3.593 -3.538 -17.489 1.00 77.75 96 ASP A C 1
ATOM 800 O O . ASP A 1 96 ? 4.578 -4.050 -18.031 1.00 77.75 96 ASP A O 1
ATOM 804 N N . GLY A 1 97 ? 3.349 -3.695 -16.185 1.00 80.94 97 GLY A N 1
ATOM 805 C CA . GLY A 1 97 ? 4.288 -4.324 -15.264 1.00 80.94 97 GLY A CA 1
ATOM 806 C C . GLY A 1 97 ? 5.629 -3.585 -15.146 1.00 80.94 97 GLY A C 1
ATOM 807 O O . GLY A 1 97 ? 5.912 -2.574 -15.795 1.00 80.94 97 GLY A O 1
ATOM 808 N N . PHE A 1 98 ? 6.498 -4.076 -14.263 1.00 80.56 98 PHE A N 1
ATOM 809 C CA . PHE A 1 98 ? 7.795 -3.443 -14.025 1.00 80.56 98 PHE A CA 1
ATOM 810 C C . PHE A 1 98 ? 8.862 -3.985 -14.977 1.00 80.56 98 PHE A C 1
ATOM 812 O O . PHE A 1 98 ? 9.270 -5.138 -14.882 1.00 80.56 98 PHE A O 1
ATOM 819 N N . ARG A 1 99 ? 9.400 -3.114 -15.840 1.00 74.06 99 ARG A N 1
ATOM 820 C CA . ARG A 1 99 ? 10.561 -3.435 -16.696 1.00 74.06 99 ARG A CA 1
ATOM 821 C C . ARG A 1 99 ? 11.845 -3.651 -15.896 1.00 74.06 99 ARG A C 1
ATOM 823 O O . ARG A 1 99 ? 12.746 -4.354 -16.340 1.00 74.06 99 ARG A O 1
ATOM 830 N N . ASN A 1 100 ? 11.940 -3.012 -14.731 1.00 82.94 100 ASN A N 1
ATOM 831 C CA . ASN A 1 100 ? 13.076 -3.113 -13.829 1.00 82.94 100 ASN A CA 1
ATOM 832 C C . ASN A 1 100 ? 12.595 -3.438 -12.411 1.00 82.94 100 ASN A C 1
ATOM 834 O O . ASN A 1 100 ? 11.875 -2.662 -11.778 1.00 82.94 100 ASN A O 1
ATOM 838 N N . MET A 1 101 ? 13.066 -4.571 -11.895 1.00 83.00 101 MET A N 1
ATOM 839 C CA . MET A 1 101 ? 12.731 -5.073 -10.564 1.00 83.00 101 MET A CA 1
ATOM 840 C C . MET A 1 101 ? 13.186 -4.159 -9.421 1.00 83.00 101 MET A C 1
ATOM 842 O O . MET A 1 101 ? 12.652 -4.249 -8.317 1.00 83.00 101 MET A O 1
ATOM 846 N N . SER A 1 102 ? 14.158 -3.266 -9.642 1.00 87.25 102 SER A N 1
ATOM 847 C CA . SER A 1 102 ? 14.533 -2.285 -8.619 1.00 87.25 102 SER A CA 1
ATOM 848 C C . SER A 1 102 ? 13.401 -1.297 -8.338 1.00 87.25 102 SER A C 1
ATOM 850 O O . SER A 1 102 ? 13.230 -0.883 -7.196 1.00 87.25 102 SER A O 1
ATOM 852 N N . TYR A 1 103 ? 12.615 -0.927 -9.355 1.00 88.00 103 TYR A N 1
ATOM 853 C CA . TYR A 1 103 ? 11.485 -0.010 -9.186 1.00 88.00 103 TYR A CA 1
ATOM 854 C C . TYR A 1 103 ? 10.317 -0.687 -8.473 1.00 88.00 103 TYR A C 1
ATOM 856 O O . TYR A 1 103 ? 9.718 -0.072 -7.598 1.00 88.00 103 TYR A O 1
ATOM 864 N N . GLU A 1 104 ? 10.066 -1.967 -8.760 1.00 89.50 104 GLU A N 1
ATOM 865 C CA . GLU A 1 104 ? 9.136 -2.782 -7.971 1.00 89.50 104 GLU A CA 1
ATOM 866 C C . GLU A 1 104 ? 9.574 -2.845 -6.500 1.00 89.50 104 GLU A C 1
ATOM 868 O O . GLU A 1 104 ? 8.764 -2.650 -5.597 1.00 89.50 104 GLU A O 1
ATOM 873 N N . GLY A 1 105 ? 10.870 -3.059 -6.250 1.00 90.06 105 GLY A N 1
ATOM 874 C CA . GLY A 1 105 ? 11.428 -3.062 -4.899 1.00 90.06 105 GLY A CA 1
ATOM 875 C C . GLY A 1 105 ? 11.139 -1.765 -4.141 1.00 90.06 105 GLY A C 1
ATOM 876 O O . GLY A 1 105 ? 10.651 -1.824 -3.014 1.00 90.06 105 GLY A O 1
ATOM 877 N N . ARG A 1 106 ? 11.364 -0.607 -4.780 1.00 91.25 106 ARG A N 1
ATOM 878 C CA . ARG A 1 106 ? 11.039 0.711 -4.203 1.00 91.25 106 ARG A CA 1
ATOM 879 C C . ARG A 1 106 ? 9.538 0.891 -3.981 1.00 91.25 106 ARG A C 1
ATOM 881 O O . ARG A 1 106 ? 9.140 1.417 -2.950 1.00 91.25 106 ARG A O 1
ATOM 888 N N . MET A 1 107 ? 8.713 0.389 -4.898 1.00 91.06 107 MET A N 1
ATOM 889 C CA . MET A 1 107 ? 7.255 0.396 -4.772 1.00 91.06 107 MET A CA 1
ATOM 890 C C . MET A 1 107 ? 6.796 -0.366 -3.519 1.00 91.06 107 MET A C 1
ATOM 892 O O . MET A 1 107 ? 5.971 0.126 -2.752 1.00 91.06 107 MET A O 1
ATOM 896 N N . LEU A 1 108 ? 7.370 -1.545 -3.269 1.00 92.88 108 LEU A N 1
ATOM 897 C CA . LEU A 1 108 ? 7.014 -2.407 -2.136 1.00 92.88 108 LEU A CA 1
ATOM 898 C C . LEU A 1 108 ? 7.642 -1.964 -0.802 1.00 92.88 108 LEU A C 1
ATOM 900 O O . LEU A 1 108 ? 7.255 -2.453 0.262 1.00 92.88 108 LEU A O 1
ATOM 904 N N . GLU A 1 109 ? 8.619 -1.060 -0.823 1.00 93.94 109 GLU A N 1
ATOM 905 C CA . GLU A 1 109 ? 9.379 -0.664 0.364 1.00 93.94 109 GLU A CA 1
ATOM 906 C C . GLU A 1 109 ? 8.532 0.032 1.449 1.00 93.94 109 GLU A C 1
ATOM 908 O O . GLU A 1 109 ? 8.670 -0.330 2.623 1.00 93.94 109 GLU A O 1
ATOM 913 N N . PRO A 1 110 ? 7.595 0.947 1.129 1.00 95.88 110 PRO A N 1
ATOM 914 C CA . PRO A 1 110 ? 6.670 1.498 2.117 1.00 95.88 110 PRO A CA 1
ATOM 915 C C . PRO A 1 110 ? 5.819 0.432 2.823 1.00 95.88 110 PRO A C 1
ATOM 917 O O . PRO A 1 110 ? 5.612 0.529 4.033 1.00 95.88 110 PRO A O 1
ATOM 920 N N . LEU A 1 111 ? 5.401 -0.627 2.119 1.00 96.19 111 LEU A N 1
ATOM 921 C CA . LEU A 1 111 ? 4.610 -1.719 2.698 1.00 96.19 111 LEU A CA 1
ATOM 922 C C . LEU A 1 111 ? 5.417 -2.508 3.727 1.00 96.19 111 LEU A C 1
ATOM 924 O O . LEU A 1 111 ? 4.875 -2.932 4.744 1.00 96.19 111 LEU A O 1
ATOM 928 N N . ARG A 1 112 ? 6.733 -2.652 3.527 1.00 95.56 112 ARG A N 1
ATOM 929 C CA . ARG A 1 112 ? 7.611 -3.337 4.492 1.00 95.56 112 ARG A CA 1
ATOM 930 C C . ARG A 1 112 ? 7.637 -2.660 5.867 1.00 95.56 112 ARG A C 1
ATOM 932 O O . ARG A 1 112 ? 8.000 -3.304 6.847 1.00 95.56 112 ARG A O 1
ATOM 939 N N . LYS A 1 113 ? 7.233 -1.388 5.962 1.00 96.25 113 LYS A N 1
ATOM 940 C CA . LYS A 1 113 ? 7.146 -0.641 7.229 1.00 96.25 113 LYS A CA 1
ATOM 941 C C . LYS A 1 113 ? 5.887 -0.987 8.038 1.00 96.25 113 LYS A C 1
ATOM 943 O O . LYS A 1 113 ? 5.803 -0.624 9.210 1.00 96.25 113 LYS A O 1
ATOM 948 N N . VAL A 1 114 ? 4.921 -1.694 7.449 1.00 96.88 114 VAL A N 1
ATOM 949 C CA . VAL A 1 114 ? 3.688 -2.119 8.122 1.00 96.88 114 VAL A CA 1
ATOM 950 C C . VAL A 1 114 ? 3.871 -3.519 8.701 1.00 96.88 114 VAL A C 1
ATOM 952 O O . VAL A 1 114 ? 3.748 -4.517 8.003 1.00 96.88 114 VAL A O 1
ATOM 955 N N . THR A 1 115 ? 4.162 -3.596 9.998 1.00 95.88 115 THR A N 1
ATOM 956 C CA . THR A 1 115 ? 4.556 -4.852 10.670 1.00 95.88 115 THR A CA 1
ATOM 957 C C . THR A 1 115 ? 3.548 -5.376 11.693 1.00 95.88 115 THR A C 1
ATOM 959 O O . THR A 1 115 ? 3.747 -6.444 12.261 1.00 95.88 115 THR A O 1
ATOM 962 N N . ARG A 1 116 ? 2.489 -4.613 11.976 1.00 93.94 116 ARG A N 1
ATOM 963 C CA . ARG A 1 116 ? 1.512 -4.911 13.038 1.00 93.94 116 ARG A CA 1
ATOM 964 C C . ARG A 1 116 ? 0.392 -5.896 12.672 1.00 93.94 116 ARG A C 1
ATOM 966 O O . ARG A 1 116 ? 0.006 -6.643 13.568 1.00 93.94 116 ARG A O 1
ATOM 973 N N . PRO A 1 117 ? -0.181 -5.873 11.453 1.00 96.06 117 PRO A N 1
ATOM 974 C CA . PRO A 1 117 ? -1.298 -6.749 11.114 1.00 96.06 117 PRO A CA 1
ATOM 975 C C . PRO A 1 117 ? -0.946 -8.229 11.277 1.00 96.06 117 PRO A C 1
ATOM 977 O O . PRO A 1 117 ? 0.158 -8.652 10.954 1.00 96.06 117 PRO A O 1
ATOM 980 N N . GLU A 1 118 ? -1.916 -9.020 11.733 1.00 95.44 118 GLU A N 1
ATOM 981 C CA . GLU A 1 118 ? -1.805 -10.481 11.836 1.00 95.44 118 GLU A CA 1
ATOM 982 C C . GLU A 1 118 ? -1.744 -11.132 10.443 1.00 95.44 118 GLU A C 1
ATOM 984 O O . GLU A 1 118 ? -1.107 -12.168 10.260 1.00 95.44 118 GLU A O 1
ATOM 989 N N . ARG A 1 119 ? -2.407 -10.519 9.454 1.00 96.56 119 ARG A N 1
ATOM 990 C CA . ARG A 1 119 ? -2.410 -10.948 8.053 1.00 96.56 119 ARG A CA 1
ATOM 991 C C . ARG A 1 119 ? -2.220 -9.738 7.144 1.00 96.56 119 ARG A C 1
ATOM 993 O O . ARG A 1 119 ? -2.914 -8.732 7.290 1.00 96.56 119 ARG A O 1
ATOM 1000 N N . PHE A 1 120 ? -1.307 -9.850 6.187 1.00 97.31 120 PHE A N 1
ATOM 1001 C CA . PHE A 1 120 ? -1.033 -8.801 5.215 1.00 97.31 120 PHE A CA 1
ATOM 1002 C C . PHE A 1 120 ? -0.756 -9.437 3.852 1.00 97.31 120 PHE A C 1
ATOM 1004 O O . PHE A 1 120 ? 0.213 -10.174 3.679 1.00 97.31 120 PHE A O 1
ATOM 1011 N N . GLU A 1 121 ? -1.646 -9.183 2.900 1.00 97.38 121 GLU A N 1
ATOM 1012 C CA . GLU A 1 121 ? -1.581 -9.706 1.540 1.00 97.38 121 GLU A CA 1
ATOM 1013 C C . GLU A 1 121 ? -1.404 -8.582 0.535 1.00 97.38 121 GLU A C 1
ATOM 1015 O O . GLU A 1 121 ? -2.111 -7.574 0.590 1.00 97.38 121 GLU A O 1
ATOM 1020 N N . VAL A 1 122 ? -0.489 -8.792 -0.403 1.00 96.75 122 VAL A N 1
ATOM 1021 C CA . VAL A 1 122 ? -0.215 -7.878 -1.507 1.00 96.75 122 VAL A CA 1
ATOM 1022 C C . VAL A 1 122 ? -0.385 -8.655 -2.796 1.00 96.75 122 VAL A C 1
ATOM 1024 O O . VAL A 1 122 ? 0.479 -9.434 -3.178 1.00 96.75 122 VAL A O 1
ATOM 1027 N N . HIS A 1 123 ? -1.517 -8.454 -3.444 1.00 95.94 123 HIS A N 1
ATOM 1028 C CA . HIS A 1 123 ? -1.843 -8.963 -4.763 1.00 95.94 123 HIS A CA 1
ATOM 1029 C C . HIS A 1 123 ? -1.314 -7.976 -5.796 1.00 95.94 123 HIS A C 1
ATOM 1031 O O . HIS A 1 123 ? -1.549 -6.774 -5.682 1.00 95.94 123 HIS A O 1
ATOM 1037 N N . VAL A 1 124 ? -0.590 -8.465 -6.793 1.00 94.00 124 VAL A N 1
ATOM 1038 C CA . VAL A 1 124 ? -0.086 -7.649 -7.902 1.00 94.00 124 VAL A CA 1
ATOM 1039 C C . VAL A 1 124 ? -0.603 -8.196 -9.226 1.00 94.00 124 VAL A C 1
ATOM 1041 O O . VAL A 1 124 ? -0.769 -9.405 -9.362 1.00 94.00 124 VAL A O 1
ATOM 1044 N N . SER A 1 125 ? -0.839 -7.335 -10.217 1.00 92.94 125 SER A N 1
ATOM 1045 C CA . SER A 1 125 ? -1.293 -7.768 -11.552 1.00 92.94 125 SER A CA 1
ATOM 1046 C C . SER A 1 125 ? -0.162 -8.114 -12.524 1.00 92.94 125 SER A C 1
ATOM 1048 O O . SER A 1 125 ? -0.432 -8.480 -13.663 1.00 92.94 125 SER A O 1
ATOM 1050 N N . TRP A 1 126 ? 1.101 -7.977 -12.117 1.00 90.12 126 TRP A N 1
ATOM 1051 C CA . TRP A 1 126 ? 2.260 -8.202 -12.983 1.00 90.12 126 TRP A CA 1
ATOM 1052 C C . TRP A 1 126 ? 3.110 -9.392 -12.528 1.00 90.12 126 TRP A C 1
ATOM 1054 O O . TRP A 1 126 ? 3.175 -9.753 -11.347 1.00 90.12 126 TRP A O 1
ATOM 1064 N N . GLN A 1 127 ? 3.809 -9.9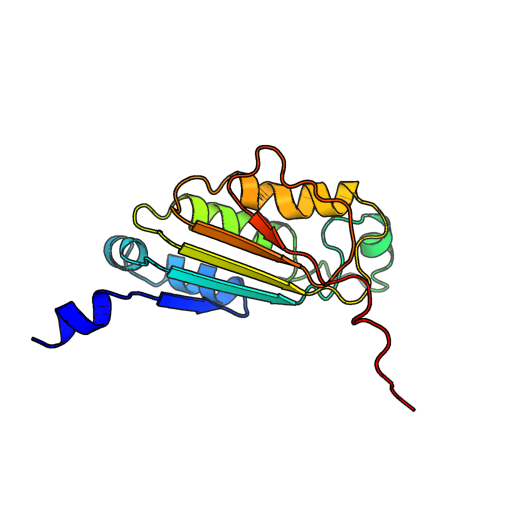81 -13.495 1.00 88.12 127 GLN A N 1
ATOM 1065 C CA . GLN A 1 127 ? 4.753 -11.075 -13.279 1.00 88.12 127 GLN A CA 1
ATOM 1066 C C . GLN A 1 127 ? 6.057 -10.578 -12.632 1.00 88.12 127 GLN A C 1
ATOM 1068 O O . GLN A 1 127 ? 6.441 -9.419 -12.782 1.00 88.12 127 GLN A O 1
ATOM 1073 N N . GLY A 1 128 ? 6.761 -11.456 -11.918 1.00 83.81 128 GLY A N 1
ATOM 1074 C CA . GLY A 1 128 ? 8.046 -11.144 -11.288 1.00 83.81 128 GLY A CA 1
ATOM 1075 C C . GLY A 1 128 ? 8.526 -12.264 -10.366 1.00 83.81 128 GLY A C 1
ATOM 1076 O O . GLY A 1 128 ? 7.824 -13.249 -10.159 1.00 83.81 128 GLY A O 1
ATOM 1077 N N . GLU A 1 129 ? 9.719 -12.120 -9.789 1.00 80.12 129 GLU A N 1
ATOM 1078 C CA . GLU A 1 129 ? 10.242 -13.109 -8.834 1.00 80.12 129 GLU A CA 1
ATOM 1079 C C . GLU A 1 129 ? 9.512 -13.015 -7.482 1.00 80.12 129 GLU A C 1
ATOM 1081 O O . GLU A 1 129 ? 9.035 -11.945 -7.078 1.00 80.12 129 GLU A O 1
ATOM 1086 N N . GLU A 1 130 ? 9.464 -14.118 -6.737 1.00 69.12 130 GLU A N 1
ATOM 1087 C CA . GLU A 1 130 ? 8.981 -14.136 -5.352 1.00 69.12 130 GLU A CA 1
ATOM 1088 C C . GLU A 1 130 ? 9.979 -13.421 -4.422 1.00 69.12 130 GLU A C 1
ATOM 1090 O O . GLU A 1 130 ? 10.800 -14.033 -3.749 1.00 69.12 130 GLU A O 1
ATOM 1095 N N . ARG A 1 131 ? 9.931 -12.085 -4.371 1.00 63.59 131 ARG A N 1
ATOM 1096 C CA . ARG A 1 131 ? 10.802 -11.266 -3.501 1.00 63.59 131 ARG A CA 1
ATOM 1097 C C . ARG A 1 131 ? 10.187 -10.936 -2.135 1.00 63.59 131 ARG A C 1
ATOM 1099 O O . ARG A 1 131 ? 10.500 -9.907 -1.534 1.00 63.59 131 ARG A O 1
ATOM 1106 N N . GLY A 1 132 ? 9.328 -11.817 -1.624 1.00 62.97 132 GLY A N 1
ATOM 1107 C CA . GLY A 1 132 ? 8.676 -11.675 -0.317 1.00 62.97 132 GLY A CA 1
ATOM 1108 C C . GLY A 1 132 ? 9.572 -11.978 0.891 1.00 62.97 132 GLY A C 1
ATOM 1109 O O . GLY A 1 132 ? 9.122 -11.839 2.025 1.00 62.97 132 GLY A O 1
ATOM 1110 N N . GLU A 1 133 ? 10.829 -12.387 0.693 1.00 69.50 133 GLU A N 1
ATOM 1111 C CA . GLU A 1 133 ? 11.678 -12.825 1.802 1.00 69.50 133 GLU A CA 1
ATOM 1112 C C . GLU A 1 133 ? 11.910 -11.687 2.820 1.00 69.50 133 GLU A C 1
ATOM 1114 O O . GLU A 1 133 ? 12.271 -10.549 2.481 1.00 69.50 133 GLU A O 1
ATOM 1119 N N . GLY A 1 134 ? 11.592 -11.976 4.085 1.00 83.38 134 GLY A N 1
ATOM 1120 C CA . GLY A 1 134 ? 11.650 -11.026 5.200 1.00 83.38 134 GLY A CA 1
ATOM 1121 C C . GLY A 1 134 ? 10.626 -9.882 5.159 1.00 83.38 134 GLY A C 1
ATOM 1122 O O . GLY A 1 134 ? 10.724 -8.969 5.979 1.00 83.38 134 GLY A O 1
ATOM 1123 N N . ALA A 1 135 ? 9.674 -9.874 4.221 1.00 91.62 135 ALA A N 1
ATOM 1124 C CA . ALA A 1 135 ? 8.597 -8.887 4.205 1.00 91.62 135 ALA A CA 1
ATOM 1125 C C . ALA A 1 135 ? 7.501 -9.253 5.228 1.00 91.62 135 ALA A C 1
ATOM 1127 O O . ALA A 1 135 ? 7.234 -10.434 5.442 1.00 91.62 135 ALA A O 1
ATOM 1128 N N . PRO A 1 136 ? 6.811 -8.267 5.832 1.00 94.88 136 PRO A N 1
ATOM 1129 C CA . PRO A 1 136 ? 5.678 -8.520 6.723 1.00 94.88 136 PRO A CA 1
ATOM 1130 C C . PRO A 1 136 ? 4.392 -8.905 5.969 1.00 94.88 136 PRO A C 1
ATOM 1132 O O . PRO A 1 136 ? 3.330 -8.969 6.579 1.00 94.88 136 PRO A O 1
ATOM 1135 N N . PHE A 1 137 ? 4.471 -9.124 4.653 1.00 95.69 137 PHE A N 1
ATOM 1136 C CA . PHE A 1 137 ? 3.343 -9.438 3.788 1.00 95.69 137 PHE A CA 1
ATOM 1137 C C . PHE A 1 137 ? 3.625 -10.636 2.887 1.00 95.69 137 PHE A C 1
ATOM 1139 O O . PHE A 1 137 ? 4.766 -10.908 2.513 1.00 95.69 137 PHE A O 1
ATOM 1146 N N . MET A 1 138 ? 2.552 -11.308 2.485 1.00 94.88 138 MET A N 1
ATOM 1147 C CA . MET A 1 138 ? 2.560 -12.311 1.429 1.00 94.88 138 MET A CA 1
ATOM 1148 C C . MET A 1 138 ? 2.353 -11.620 0.080 1.00 94.88 138 MET A C 1
ATOM 1150 O O . MET A 1 138 ? 1.317 -10.992 -0.137 1.00 94.88 138 MET A O 1
ATOM 1154 N N . LEU A 1 139 ? 3.341 -11.723 -0.810 1.00 94.19 139 LEU A N 1
ATOM 1155 C CA . LEU A 1 139 ? 3.245 -11.224 -2.180 1.00 94.19 139 LEU A CA 1
ATOM 1156 C C . LEU A 1 139 ? 2.599 -12.296 -3.065 1.00 94.19 139 LEU A C 1
ATOM 1158 O O . LEU A 1 139 ? 3.142 -13.388 -3.200 1.00 94.19 139 LEU A O 1
ATOM 1162 N N . ILE A 1 140 ? 1.452 -11.978 -3.654 1.00 93.81 140 ILE A N 1
ATOM 1163 C CA . ILE A 1 140 ? 0.633 -12.867 -4.476 1.00 93.81 140 ILE A CA 1
ATOM 1164 C C . ILE A 1 140 ? 0.659 -12.327 -5.905 1.00 93.81 140 ILE A C 1
ATOM 1166 O O . ILE A 1 140 ? 0.295 -11.179 -6.155 1.00 93.81 140 ILE A O 1
ATOM 1170 N N . ARG A 1 141 ? 1.132 -13.153 -6.836 1.00 90.81 141 ARG A N 1
ATOM 1171 C CA . ARG A 1 141 ? 1.305 -12.819 -8.255 1.00 90.81 141 ARG A CA 1
ATOM 1172 C C . ARG A 1 141 ? 0.278 -13.567 -9.114 1.00 90.81 141 ARG A C 1
ATOM 1174 O O . ARG A 1 141 ? -0.222 -14.599 -8.662 1.00 90.81 141 ARG A O 1
ATOM 1181 N N . PRO A 1 142 ? -0.023 -13.093 -10.336 1.00 89.88 142 PRO A N 1
ATOM 1182 C CA . PRO A 1 142 ? -0.928 -13.809 -11.223 1.00 89.88 142 PRO A CA 1
ATOM 1183 C C . PRO A 1 142 ? -0.292 -15.130 -11.662 1.00 89.88 142 PRO A C 1
ATOM 1185 O O . PRO A 1 142 ? 0.918 -15.193 -11.901 1.00 89.88 142 PRO A O 1
ATOM 1188 N N . ALA A 1 143 ? -1.100 -16.186 -11.783 1.00 81.69 143 ALA A N 1
ATOM 1189 C CA . ALA A 1 143 ? -0.618 -17.475 -12.263 1.00 81.69 143 ALA A CA 1
ATOM 1190 C C . ALA A 1 143 ? -0.023 -17.322 -13.674 1.00 81.69 143 ALA A C 1
ATOM 1192 O O . ALA A 1 143 ? -0.551 -16.588 -14.513 1.00 81.69 143 ALA A O 1
ATOM 1193 N N . ALA A 1 144 ? 1.097 -17.996 -13.941 1.00 65.38 144 ALA A N 1
ATOM 1194 C CA . ALA A 1 144 ? 1.698 -17.999 -15.269 1.00 65.38 144 ALA A CA 1
ATOM 1195 C C . ALA A 1 144 ? 0.713 -18.639 -16.269 1.00 65.38 144 ALA A C 1
ATOM 1197 O O . ALA A 1 144 ? 0.559 -19.858 -16.275 1.00 65.38 144 ALA A O 1
ATOM 1198 N N . GLY A 1 145 ? 0.025 -17.818 -17.073 1.00 57.78 145 GLY A N 1
ATOM 1199 C CA . GLY A 1 145 ? -0.895 -18.282 -18.121 1.00 57.78 145 GLY A CA 1
ATOM 1200 C C . GLY A 1 145 ? -2.227 -17.534 -18.273 1.00 57.78 145 GLY A C 1
ATOM 1201 O O . GLY A 1 145 ? -2.933 -17.812 -19.230 1.00 57.78 145 GLY A O 1
ATOM 1202 N N . GLU A 1 146 ? -2.582 -16.583 -17.401 1.00 53.41 146 GLU A N 1
ATOM 1203 C CA . GLU A 1 146 ? -3.884 -15.875 -17.483 1.00 53.41 146 GLU A CA 1
ATOM 1204 C C . GLU A 1 146 ? -3.861 -14.564 -18.307 1.00 53.41 146 GLU A C 1
ATOM 1206 O O . GLU A 1 146 ? -4.836 -13.822 -18.316 1.00 53.41 146 GLU A O 1
ATOM 1211 N N . GLY A 1 147 ? -2.761 -14.258 -19.008 1.00 49.25 147 GLY A N 1
ATOM 1212 C CA . GLY A 1 147 ? -2.594 -13.012 -19.780 1.00 49.25 147 GLY A CA 1
ATOM 1213 C C . GLY A 1 147 ? -2.935 -13.093 -21.272 1.00 49.25 147 GLY A C 1
ATOM 1214 O O . GLY A 1 147 ? -2.848 -12.082 -21.960 1.00 49.25 147 GLY A O 1
ATOM 1215 N N . GLU A 1 148 ? -3.297 -14.271 -21.780 1.00 43.31 148 GLU A N 1
ATOM 1216 C CA . GLU A 1 148 ? -3.698 -14.471 -23.177 1.00 43.31 148 GLU A CA 1
ATOM 1217 C C . GLU A 1 148 ? -5.157 -14.931 -23.226 1.00 43.31 148 GLU A C 1
ATOM 1219 O O . GLU A 1 148 ? -5.458 -16.073 -23.556 1.00 43.31 148 GLU A O 1
ATOM 1224 N N . SER A 1 149 ? -6.087 -14.051 -22.864 1.00 43.50 149 SER A N 1
ATOM 1225 C CA . SER A 1 149 ? -7.483 -14.212 -23.267 1.00 43.50 149 SER A CA 1
ATOM 1226 C C . SER A 1 149 ? -7.905 -13.004 -24.093 1.00 43.50 149 SER A C 1
ATOM 1228 O O . SER A 1 149 ? -8.293 -11.978 -23.545 1.00 43.50 149 SER A O 1
ATOM 1230 N N . GLU A 1 150 ? -7.724 -13.174 -25.404 1.00 46.84 150 GLU A N 1
ATOM 1231 C CA . GLU A 1 150 ? -8.654 -12.797 -26.474 1.00 46.84 150 GLU A CA 1
ATOM 1232 C C . GLU A 1 150 ? -9.317 -11.414 -26.378 1.00 46.84 150 GLU A C 1
ATOM 1234 O O . GLU A 1 150 ? -10.387 -11.272 -25.798 1.00 46.84 150 GLU A O 1
ATOM 1239 N N . ASP A 1 151 ? -8.744 -10.445 -27.096 1.00 40.31 151 ASP A N 1
ATOM 1240 C CA . ASP A 1 151 ? -9.542 -9.454 -27.821 1.00 40.31 151 ASP A CA 1
ATOM 1241 C C . ASP A 1 151 ? -9.271 -9.658 -29.327 1.00 40.31 151 ASP A C 1
ATOM 1243 O O . ASP A 1 151 ? -8.192 -9.324 -29.829 1.00 40.31 151 ASP A O 1
ATOM 1247 N N . GLU A 1 152 ? -10.234 -10.293 -30.011 1.00 36.22 152 GLU A N 1
ATOM 1248 C CA . GLU A 1 152 ? -10.385 -10.303 -31.480 1.00 36.22 152 GLU A CA 1
ATOM 1249 C C . GLU A 1 152 ? -10.863 -8.941 -32.011 1.00 36.22 152 GLU A C 1
ATOM 1251 O O . GLU A 1 152 ? -11.751 -8.321 -31.379 1.00 36.22 152 GLU A O 1
#

Organism: NCBI:txid147558